Protein AF-A0AAU1UJN0-F1 (afdb_monomer)

Structure (mmCIF, N/CA/C/O backbone):
data_AF-A0AAU1UJN0-F1
#
_entry.id   AF-A0AAU1UJN0-F1
#
loop_
_atom_site.group_PDB
_atom_site.id
_atom_site.type_symbol
_atom_site.label_atom_id
_atom_site.label_alt_id
_atom_site.label_comp_id
_atom_site.label_asym_id
_atom_site.label_entity_id
_atom_site.label_seq_id
_atom_site.pdbx_PDB_ins_code
_atom_site.Cartn_x
_atom_site.Cartn_y
_atom_site.Cartn_z
_atom_site.occupancy
_atom_site.B_iso_or_equiv
_atom_site.auth_seq_id
_atom_site.auth_comp_id
_atom_site.auth_asym_id
_atom_site.auth_atom_id
_atom_site.pdbx_PDB_model_num
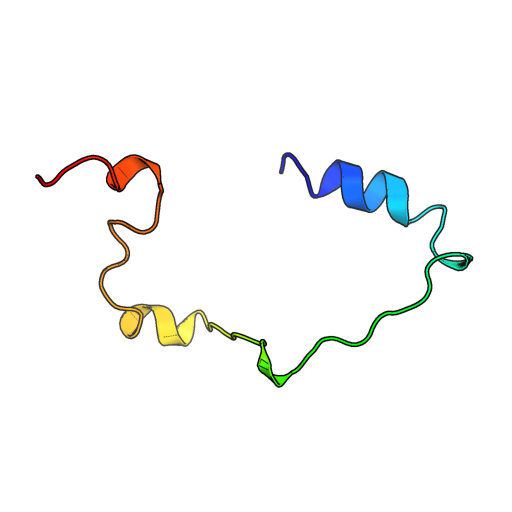ATOM 1 N N . MET A 1 1 ? 3.678 14.489 -2.965 1.00 58.25 1 MET A N 1
ATOM 2 C CA . MET A 1 1 ? 3.206 14.795 -1.592 1.00 58.25 1 MET A CA 1
ATOM 3 C C . MET A 1 1 ? 1.723 15.183 -1.483 1.00 58.25 1 MET A C 1
ATOM 5 O O . MET A 1 1 ? 1.204 15.134 -0.379 1.00 58.25 1 MET A O 1
ATOM 9 N N . ARG A 1 2 ? 1.014 15.519 -2.579 1.00 77.31 2 ARG A N 1
ATOM 10 C CA . ARG A 1 2 ? -0.358 16.077 -2.547 1.00 77.31 2 ARG A CA 1
ATOM 11 C C . ARG A 1 2 ? -1.425 15.229 -1.831 1.00 77.31 2 ARG A C 1
ATOM 13 O O . ARG A 1 2 ? -2.374 15.798 -1.316 1.00 77.31 2 ARG A O 1
ATOM 20 N N . TYR A 1 3 ? -1.272 13.904 -1.798 1.00 83.56 3 TYR A N 1
ATOM 21 C CA . TYR A 1 3 ? -2.310 12.987 -1.297 1.00 83.56 3 TYR A CA 1
ATOM 22 C C . TYR A 1 3 ? -1.932 12.245 -0.011 1.00 83.56 3 TYR A C 1
ATOM 24 O O . TYR A 1 3 ? -2.812 11.885 0.761 1.00 83.56 3 TYR A O 1
ATOM 32 N N . GLY A 1 4 ? -0.636 12.050 0.254 1.00 88.50 4 GLY A N 1
ATOM 33 C CA . GLY A 1 4 ? -0.183 11.289 1.424 1.00 88.50 4 GLY A CA 1
ATOM 34 C C . GLY A 1 4 ? -0.468 12.000 2.746 1.00 88.50 4 GLY A C 1
ATOM 35 O O . GLY A 1 4 ? -0.957 11.379 3.681 1.00 88.50 4 GLY A O 1
ATOM 36 N N . SER A 1 5 ? -0.222 13.313 2.809 1.00 92.12 5 SER A N 1
ATOM 37 C CA . SER A 1 5 ? -0.499 14.092 4.021 1.00 92.12 5 SER A CA 1
ATOM 38 C C . SER A 1 5 ? -2.000 14.121 4.362 1.00 92.12 5 SER A C 1
ATOM 40 O O . SER A 1 5 ? -2.328 13.741 5.484 1.00 92.12 5 SER A O 1
ATOM 42 N N . PRO A 1 6 ? -2.921 14.440 3.427 1.00 94.75 6 PRO A N 1
ATOM 43 C CA . PRO A 1 6 ? -4.357 14.361 3.701 1.00 94.75 6 PRO A CA 1
ATOM 44 C C . PRO A 1 6 ? -4.838 12.968 4.118 1.00 94.75 6 PRO A C 1
ATOM 46 O O . PRO A 1 6 ? -5.637 12.859 5.043 1.00 94.75 6 PRO A O 1
ATOM 49 N N . LEU A 1 7 ? -4.331 11.907 3.476 1.00 93.81 7 LEU A N 1
ATOM 50 C CA . LEU A 1 7 ? -4.701 10.529 3.803 1.00 93.81 7 LEU A CA 1
ATOM 51 C C . LEU A 1 7 ? -4.378 10.198 5.264 1.00 93.81 7 LEU A C 1
ATOM 53 O O . LEU A 1 7 ? -5.233 9.696 5.986 1.00 93.81 7 LEU A O 1
ATOM 57 N N . ILE A 1 8 ? -3.158 10.501 5.709 1.00 94.62 8 ILE A N 1
ATOM 58 C CA . ILE A 1 8 ? -2.714 10.199 7.074 1.00 94.62 8 ILE A CA 1
ATOM 59 C C . ILE A 1 8 ? -3.508 11.025 8.091 1.00 94.62 8 ILE A C 1
ATOM 61 O O . ILE A 1 8 ? -4.002 10.481 9.077 1.00 94.62 8 ILE A O 1
ATOM 65 N N . SER A 1 9 ? -3.671 12.326 7.839 1.00 95.19 9 SER A N 1
ATOM 66 C CA . SER A 1 9 ? -4.399 13.222 8.742 1.00 95.19 9 SER A CA 1
ATOM 67 C C . SER A 1 9 ? -5.878 12.851 8.903 1.00 95.19 9 SER A C 1
ATOM 69 O O . SER A 1 9 ? -6.419 13.035 9.989 1.00 95.19 9 SER A O 1
ATOM 71 N N . ASP A 1 10 ? -6.529 12.319 7.863 1.00 94.19 10 ASP A N 1
ATOM 72 C CA . ASP A 1 10 ? -7.935 11.894 7.931 1.00 94.19 10 ASP A CA 1
ATOM 73 C C . ASP A 1 10 ? -8.116 10.500 8.558 1.00 94.19 10 ASP A C 1
ATOM 75 O O . ASP A 1 10 ? -9.067 10.271 9.310 1.00 94.19 10 ASP A O 1
ATOM 79 N N . THR A 1 11 ? -7.203 9.565 8.272 1.00 95.00 11 THR A N 1
ATOM 80 C CA . THR A 1 11 ? -7.350 8.154 8.672 1.00 95.00 11 THR A CA 1
ATOM 81 C C . THR A 1 11 ? -6.895 7.868 10.098 1.00 95.00 11 THR A C 1
ATOM 83 O O . THR A 1 11 ? -7.572 7.110 10.793 1.00 95.00 11 THR A O 1
ATOM 86 N N . LEU A 1 12 ? -5.807 8.487 10.578 1.00 95.56 12 LEU A N 1
ATOM 87 C CA . LEU A 1 12 ? -5.269 8.202 11.916 1.00 95.56 12 LEU A CA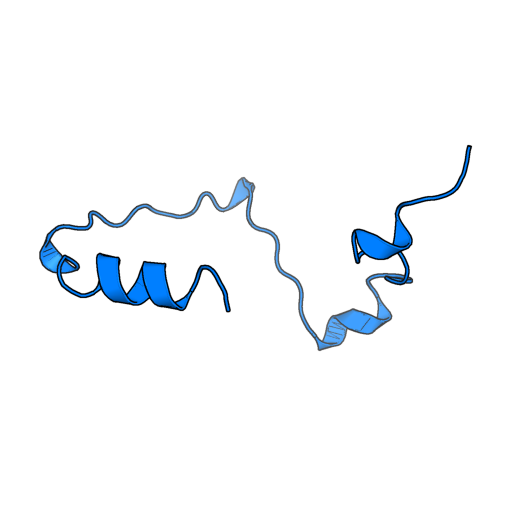 1
ATOM 88 C C . LEU A 1 12 ? -6.283 8.432 13.054 1.00 95.56 12 LEU A C 1
ATOM 90 O O . LEU A 1 12 ? -6.414 7.546 13.897 1.00 95.56 12 LEU A O 1
ATOM 94 N N . PRO A 1 13 ? -7.064 9.533 13.092 1.00 97.12 13 PRO A N 1
ATOM 95 C CA . PRO A 1 13 ? -8.053 9.743 14.156 1.00 97.12 13 PRO A CA 1
ATOM 96 C C . PRO A 1 13 ? -9.230 8.757 14.131 1.00 97.12 13 PRO A C 1
ATOM 98 O O . PRO A 1 13 ? -10.021 8.713 15.071 1.00 97.12 13 PRO A O 1
ATOM 101 N N . ARG A 1 14 ? -9.400 8.010 13.035 1.00 96.06 14 ARG A N 1
ATOM 102 C CA . ARG A 1 14 ? -10.509 7.072 12.818 1.00 96.06 14 ARG A CA 1
ATOM 103 C C . ARG A 1 14 ? -10.044 5.619 12.797 1.00 96.06 14 ARG A C 1
ATOM 105 O O . ARG A 1 14 ? -10.839 4.772 12.405 1.00 96.06 14 ARG A O 1
ATOM 112 N N . LEU A 1 15 ? -8.804 5.331 13.196 1.00 95.19 15 LEU A N 1
ATOM 113 C CA . LEU A 1 15 ? -8.188 4.011 13.039 1.00 95.19 15 LEU A CA 1
ATOM 114 C C . LEU A 1 15 ? -9.062 2.881 13.604 1.00 95.19 15 LEU A C 1
ATOM 116 O O . LEU A 1 15 ? -9.304 1.899 12.909 1.00 95.19 15 LEU A O 1
ATOM 120 N N . ASP A 1 16 ? -9.648 3.089 14.784 1.00 96.62 16 ASP A N 1
ATOM 121 C CA . ASP A 1 16 ? -10.528 2.117 15.454 1.00 9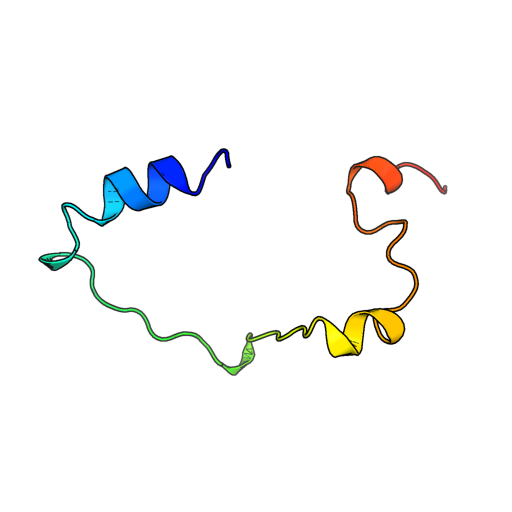6.62 16 ASP A CA 1
ATOM 122 C C . ASP A 1 16 ? -11.857 1.855 14.716 1.00 96.62 16 ASP A C 1
ATOM 124 O O . ASP A 1 16 ? -12.599 0.938 15.058 1.00 96.62 16 ASP A O 1
ATOM 128 N N . ARG A 1 17 ? -12.192 2.675 13.713 1.00 96.31 17 ARG A N 1
ATOM 129 C CA . ARG A 1 17 ? -13.410 2.567 12.892 1.00 96.31 17 ARG A CA 1
ATOM 130 C C . ARG A 1 17 ? -13.134 2.011 11.495 1.00 96.31 17 ARG A C 1
ATOM 132 O O . ARG A 1 17 ? -14.080 1.778 10.745 1.00 96.31 17 ARG A O 1
ATOM 139 N N . ILE A 1 18 ? -11.870 1.835 11.115 1.00 95.75 18 ILE A N 1
ATOM 140 C CA . ILE A 1 18 ? -11.498 1.317 9.797 1.00 95.75 18 ILE A CA 1
ATOM 141 C C . ILE A 1 18 ? -11.531 -0.208 9.858 1.00 95.75 18 ILE A C 1
ATOM 143 O O . ILE A 1 18 ? -10.781 -0.828 10.604 1.00 95.75 18 ILE A O 1
ATOM 147 N N . THR A 1 19 ? -12.393 -0.820 9.047 1.00 96.69 19 THR A N 1
ATOM 148 C CA . THR A 1 19 ? -12.385 -2.276 8.864 1.00 96.69 19 THR A CA 1
ATOM 149 C C . THR A 1 19 ? -11.256 -2.649 7.902 1.00 96.69 19 THR A C 1
ATOM 151 O O . THR A 1 19 ? -11.251 -2.146 6.775 1.00 96.69 19 THR A O 1
ATOM 154 N N . PRO A 1 20 ? -10.302 -3.511 8.301 1.00 94.81 20 PRO A N 1
ATOM 155 C CA . PRO A 1 20 ? -9.258 -3.975 7.399 1.00 94.81 20 PRO A CA 1
ATOM 156 C C . PRO A 1 20 ? -9.856 -4.695 6.189 1.00 94.81 20 PRO A C 1
ATOM 158 O O . PRO A 1 20 ? -10.741 -5.539 6.331 1.00 94.81 20 PRO A O 1
ATOM 161 N N . HIS A 1 21 ? -9.344 -4.382 5.003 1.00 95.00 21 HIS A N 1
ATOM 162 C CA . HIS A 1 21 ? -9.697 -5.075 3.771 1.00 95.00 21 HIS A CA 1
ATOM 163 C C . HIS A 1 21 ? -8.471 -5.844 3.257 1.00 95.00 21 HIS A C 1
ATOM 165 O O . HIS A 1 21 ? -7.435 -5.210 3.029 1.00 95.00 21 HIS A O 1
ATOM 171 N N . PRO A 1 22 ? -8.549 -7.181 3.104 1.00 96.88 22 PRO A N 1
ATOM 172 C CA . PRO A 1 22 ? -7.467 -7.965 2.516 1.00 96.88 22 PRO A CA 1
ATOM 173 C C . PRO A 1 22 ? -7.142 -7.496 1.096 1.00 96.88 22 PRO A C 1
ATOM 175 O O . PRO A 1 22 ? -8.029 -7.075 0.357 1.00 96.88 22 PRO A O 1
ATOM 178 N N . GLN A 1 23 ? -5.873 -7.582 0.706 1.00 96.75 23 GLN A N 1
ATOM 179 C CA . GLN A 1 23 ? -5.476 -7.337 -0.678 1.00 96.75 23 GLN A CA 1
ATOM 180 C C . GLN A 1 23 ? -5.823 -8.556 -1.538 1.00 96.75 23 GLN A C 1
ATOM 182 O O . GLN A 1 23 ? -5.630 -9.691 -1.108 1.00 96.75 23 GLN A O 1
ATOM 187 N N . ASP A 1 24 ? -6.308 -8.322 -2.757 1.00 97.12 24 ASP A N 1
ATOM 188 C CA . ASP A 1 24 ? -6.440 -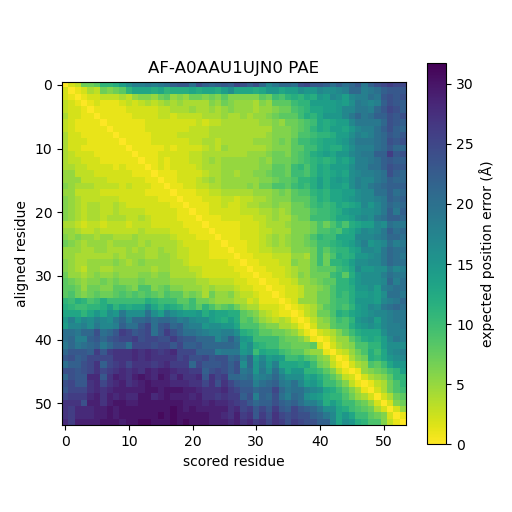9.379 -3.760 1.00 97.12 24 ASP A CA 1
ATOM 189 C C . ASP A 1 24 ? -5.058 -9.700 -4.343 1.00 97.12 24 ASP A C 1
ATOM 191 O O . ASP A 1 24 ? -4.484 -8.918 -5.107 1.00 97.12 24 ASP A O 1
ATOM 195 N N . GLU A 1 25 ? -4.512 -1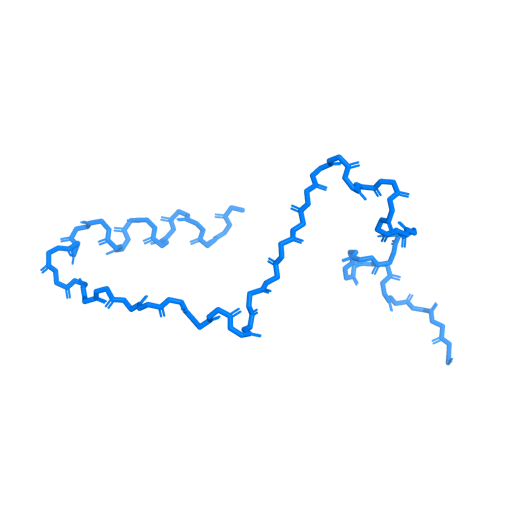0.852 -3.962 1.00 96.56 25 GLU A N 1
ATOM 196 C CA . GLU A 1 25 ? -3.177 -11.286 -4.377 1.00 96.56 25 GLU A CA 1
ATOM 197 C C . GLU A 1 25 ? -3.076 -11.553 -5.882 1.00 96.56 25 GLU A C 1
ATOM 199 O O . GLU A 1 25 ? -1.994 -11.430 -6.454 1.00 96.56 25 GLU A O 1
ATOM 204 N N . THR A 1 26 ? -4.193 -11.857 -6.552 1.00 96.88 26 THR A N 1
ATOM 205 C CA . THR A 1 26 ? -4.199 -12.113 -8.001 1.00 96.88 26 THR A CA 1
ATOM 206 C C . THR A 1 26 ? -3.915 -10.852 -8.819 1.00 96.88 26 THR A C 1
ATOM 208 O O . THR A 1 26 ? -3.511 -10.940 -9.978 1.00 96.88 26 THR A O 1
ATOM 211 N N . LEU A 1 27 ? -4.077 -9.677 -8.202 1.00 94.88 27 LEU A N 1
ATOM 212 C CA . LEU A 1 27 ? -3.841 -8.365 -8.801 1.00 94.88 27 LEU A CA 1
ATOM 213 C C . LEU A 1 27 ? -2.529 -7.718 -8.331 1.00 94.88 27 LEU A C 1
ATOM 215 O O . LEU A 1 27 ? -2.209 -6.600 -8.742 1.00 94.88 27 LEU A O 1
ATOM 219 N N . ALA A 1 28 ? -1.770 -8.379 -7.457 1.00 93.75 28 ALA A N 1
ATOM 220 C CA . ALA A 1 28 ? -0.564 -7.806 -6.880 1.00 93.75 28 ALA A CA 1
ATOM 221 C C . ALA A 1 28 ? 0.572 -7.709 -7.914 1.00 93.75 28 ALA A C 1
ATOM 223 O O . ALA A 1 28 ? 0.932 -8.681 -8.576 1.00 93.75 28 ALA A O 1
ATOM 224 N N . ALA A 1 29 ? 1.201 -6.534 -7.999 1.00 89.81 29 ALA A N 1
ATOM 225 C CA . ALA A 1 29 ? 2.410 -6.309 -8.787 1.00 89.81 29 ALA A CA 1
ATOM 226 C C . ALA A 1 29 ? 3.550 -5.841 -7.874 1.00 89.81 29 ALA A C 1
ATOM 228 O O . ALA A 1 29 ? 3.379 -4.922 -7.073 1.00 89.81 29 ALA A O 1
ATOM 229 N N . THR A 1 30 ? 4.724 -6.464 -8.002 1.00 88.19 30 THR A N 1
ATOM 230 C CA . THR A 1 30 ? 5.915 -6.131 -7.205 1.00 88.19 30 THR A CA 1
ATOM 231 C C . THR A 1 30 ? 7.060 -5.708 -8.114 1.00 88.19 30 THR A C 1
ATOM 233 O O . THR A 1 30 ? 7.381 -6.388 -9.086 1.00 88.19 30 THR A O 1
ATOM 236 N N . HIS A 1 31 ? 7.717 -4.603 -7.764 1.00 82.69 31 HIS A N 1
ATOM 237 C CA . HIS A 1 31 ? 8.906 -4.108 -8.452 1.00 82.69 31 HIS A CA 1
ATOM 238 C C . HIS A 1 31 ? 10.018 -3.865 -7.432 1.00 82.69 31 HIS A C 1
ATOM 240 O O . HIS A 1 31 ? 9.793 -3.216 -6.409 1.00 82.69 31 HIS A O 1
ATOM 246 N N . HIS A 1 32 ? 11.225 -4.356 -7.709 1.00 83.50 32 HIS A N 1
ATOM 247 C CA . HIS A 1 32 ? 12.383 -4.133 -6.849 1.00 83.50 32 HIS A CA 1
ATOM 248 C C . HIS A 1 32 ? 13.387 -3.189 -7.504 1.00 83.50 32 HIS A C 1
ATOM 250 O O . HIS A 1 32 ? 13.625 -3.248 -8.707 1.00 83.50 32 HIS A O 1
ATOM 256 N N . SER A 1 33 ? 14.062 -2.382 -6.685 1.00 80.19 33 SER A N 1
ATOM 257 C CA . SER A 1 33 ? 15.126 -1.480 -7.144 1.00 80.19 33 SER A CA 1
ATOM 258 C C . SER A 1 33 ? 16.276 -2.216 -7.840 1.00 80.19 33 SER A C 1
ATOM 260 O O . SER A 1 33 ? 16.813 -1.720 -8.825 1.00 80.19 33 SER A O 1
ATOM 262 N N . ARG A 1 34 ? 16.625 -3.425 -7.379 1.00 82.62 34 ARG A N 1
ATOM 263 C CA . ARG A 1 34 ? 17.636 -4.290 -8.021 1.00 82.62 34 ARG A CA 1
ATOM 264 C C . ARG A 1 34 ? 17.269 -4.694 -9.450 1.00 82.62 34 ARG A C 1
ATOM 266 O O . ARG A 1 34 ? 18.151 -4.989 -10.245 1.00 82.62 34 AR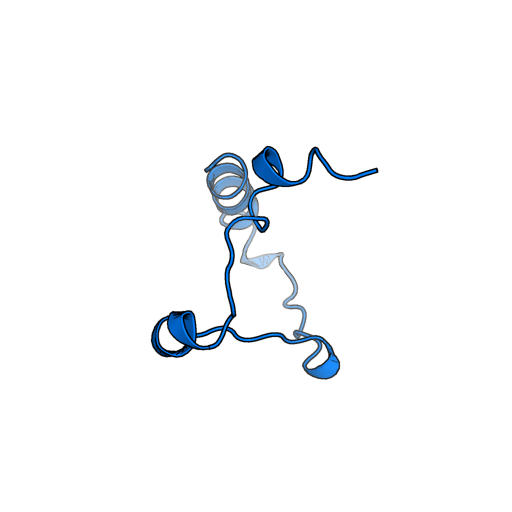G A O 1
ATOM 273 N N . ASP A 1 35 ? 15.977 -4.700 -9.766 1.00 78.75 35 ASP A N 1
ATOM 274 C CA . ASP A 1 35 ? 15.467 -5.073 -11.079 1.00 78.75 35 ASP A CA 1
ATOM 275 C C . ASP A 1 35 ? 15.334 -3.856 -12.000 1.00 78.75 35 ASP A C 1
ATOM 277 O O . ASP A 1 35 ? 14.956 -4.023 -13.152 1.00 78.75 35 ASP A O 1
ATOM 281 N N . ASN A 1 36 ? 15.719 -2.649 -11.560 1.00 75.62 36 ASN A N 1
ATOM 282 C CA . ASN A 1 36 ? 15.667 -1.433 -12.379 1.00 75.62 36 ASN A CA 1
ATOM 283 C C . ASN A 1 36 ? 16.332 -1.602 -13.756 1.00 75.62 36 ASN A C 1
ATOM 285 O O . ASN A 1 36 ? 15.800 -1.097 -14.736 1.00 75.62 36 ASN A O 1
ATOM 289 N N . GLY A 1 37 ? 17.440 -2.349 -13.850 1.00 70.56 37 GLY A N 1
ATOM 290 C CA . GLY A 1 37 ? 18.115 -2.631 -15.127 1.00 70.56 37 GLY A CA 1
ATOM 291 C C . GL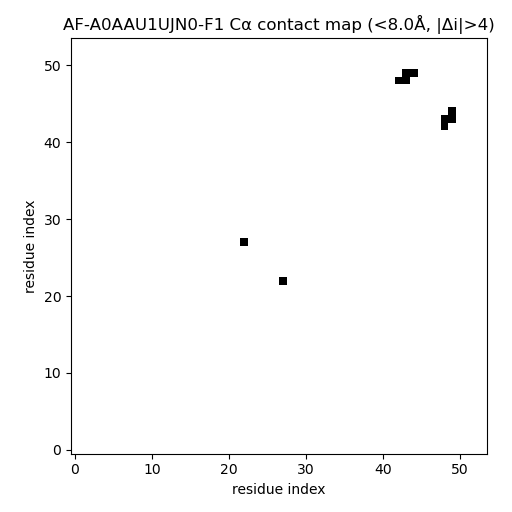Y A 1 37 ? 17.392 -3.634 -16.039 1.00 70.56 37 GLY A C 1
ATOM 292 O O . GLY A 1 37 ? 17.774 -3.795 -17.191 1.00 70.56 37 GLY A O 1
ATOM 293 N N . ARG A 1 38 ? 16.358 -4.321 -15.539 1.00 66.94 38 ARG A N 1
ATOM 294 C CA . ARG A 1 38 ? 15.529 -5.298 -16.269 1.00 66.94 38 ARG A CA 1
ATOM 295 C C . ARG A 1 38 ? 14.156 -4.746 -16.651 1.00 66.94 38 ARG A C 1
ATOM 297 O O . ARG A 1 38 ? 13.461 -5.365 -17.447 1.00 66.94 38 ARG A O 1
ATOM 304 N N . LEU A 1 39 ? 13.766 -3.598 -16.096 1.00 65.12 39 LEU A N 1
ATOM 305 C CA . LEU A 1 39 ? 12.468 -2.959 -16.343 1.00 65.12 39 LEU A CA 1
ATOM 306 C C . LEU A 1 39 ? 12.413 -2.181 -17.677 1.00 65.12 39 LEU A C 1
ATOM 308 O O . LEU A 1 39 ? 11.447 -1.457 -17.905 1.00 65.12 39 LEU A O 1
ATOM 312 N N . GLY A 1 40 ? 13.413 -2.351 -18.555 1.00 63.44 40 GLY A N 1
ATOM 313 C CA . GLY A 1 40 ? 13.510 -1.683 -19.858 1.00 63.44 40 GLY A CA 1
ATOM 314 C C . GLY A 1 40 ? 13.844 -0.191 -19.760 1.00 63.44 40 GLY A C 1
ATOM 315 O O . GLY A 1 40 ? 14.073 0.337 -18.670 1.00 63.44 40 GLY A O 1
ATOM 316 N N . GLU A 1 41 ? 13.876 0.499 -20.904 1.00 59.34 41 GLU A N 1
ATOM 317 C CA . GLU A 1 41 ? 13.969 1.962 -20.916 1.00 59.34 41 GLU A CA 1
ATOM 318 C C . GLU A 1 41 ? 12.651 2.580 -20.442 1.00 59.34 41 GLU A C 1
ATOM 320 O O . GLU A 1 41 ? 11.575 2.323 -20.983 1.00 59.34 41 GLU A O 1
ATOM 325 N N . ARG A 1 42 ? 12.739 3.391 -19.385 1.00 64.38 42 ARG A N 1
ATOM 326 C CA . ARG A 1 42 ? 11.591 4.015 -18.707 1.00 64.38 42 ARG A CA 1
ATOM 327 C C . ARG A 1 42 ? 11.421 5.481 -19.098 1.00 64.38 42 ARG A C 1
ATOM 329 O O . ARG A 1 42 ? 10.671 6.198 -18.435 1.00 64.38 42 ARG A O 1
ATOM 336 N N . ASP A 1 43 ? 12.077 5.908 -20.172 1.00 56.75 43 ASP A N 1
ATOM 337 C CA . ASP A 1 43 ? 12.110 7.297 -20.639 1.00 56.75 43 ASP A CA 1
ATOM 338 C C . ASP A 1 43 ? 10.701 7.852 -20.912 1.00 56.75 43 ASP A C 1
ATOM 340 O O . ASP A 1 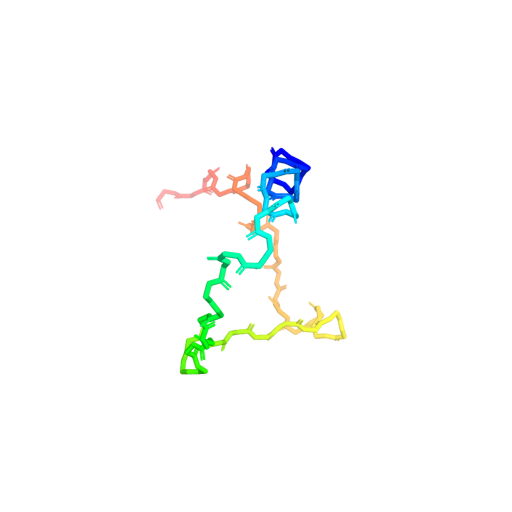43 ? 10.454 9.043 -20.739 1.00 56.75 43 ASP A O 1
ATOM 344 N N . ASN A 1 44 ? 9.732 6.967 -21.183 1.00 55.00 44 ASN A N 1
ATOM 345 C CA . ASN A 1 44 ? 8.338 7.317 -21.475 1.00 55.00 44 ASN A CA 1
ATOM 346 C C . ASN A 1 44 ? 7.358 7.083 -20.303 1.00 55.00 44 ASN A C 1
ATOM 348 O O . ASN A 1 44 ? 6.150 7.268 -20.463 1.00 55.00 44 ASN A O 1
ATOM 352 N N . TRP A 1 45 ? 7.829 6.646 -19.125 1.00 57.78 45 TRP A N 1
ATOM 353 C CA . TRP A 1 45 ? 6.959 6.346 -17.970 1.00 57.78 45 TRP A CA 1
ATOM 354 C C . TRP A 1 45 ? 6.523 7.577 -17.175 1.00 57.78 45 TRP A C 1
ATOM 356 O O . TRP A 1 45 ? 5.597 7.499 -16.363 1.00 57.78 45 TRP A O 1
ATOM 366 N N . THR A 1 46 ? 7.133 8.735 -17.410 1.00 53.41 46 THR A N 1
ATOM 367 C CA . THR A 1 46 ? 6.565 10.006 -16.965 1.00 53.41 46 THR A CA 1
ATOM 368 C C . THR A 1 46 ? 5.578 10.497 -18.021 1.00 53.41 46 THR A C 1
ATOM 370 O O . THR A 1 46 ? 5.921 10.653 -19.189 1.00 53.41 46 THR A O 1
ATOM 373 N N . ARG A 1 47 ? 4.333 10.793 -17.608 1.00 52.12 47 ARG A N 1
ATOM 374 C CA . ARG A 1 47 ? 3.253 11.303 -18.486 1.00 52.12 47 ARG A CA 1
ATOM 375 C C . ARG A 1 47 ? 3.667 12.545 -19.312 1.00 52.12 47 ARG A C 1
ATOM 377 O O . ARG A 1 47 ? 3.036 12.863 -20.311 1.00 52.12 47 ARG A O 1
ATOM 384 N N . ALA A 1 48 ? 4.729 13.235 -18.889 1.00 55.16 48 ALA A N 1
ATOM 385 C CA . ALA A 1 48 ? 5.337 14.370 -19.578 1.00 55.16 48 ALA A CA 1
ATOM 386 C C . ALA A 1 48 ? 6.070 14.000 -20.885 1.00 55.16 48 ALA A C 1
ATOM 388 O O . ALA A 1 48 ? 6.181 14.853 -21.755 1.00 55.16 48 ALA A O 1
ATOM 389 N N . ALA A 1 49 ? 6.541 12.757 -21.038 1.00 50.62 49 ALA A N 1
ATOM 390 C CA . ALA A 1 49 ? 7.216 12.266 -22.244 1.00 50.62 49 ALA A CA 1
ATOM 391 C C . ALA A 1 49 ? 6.281 11.473 -23.182 1.00 50.62 49 ALA A C 1
ATOM 393 O O . ALA A 1 49 ? 6.660 11.131 -24.294 1.00 50.62 49 ALA A O 1
ATOM 394 N N . SER A 1 50 ? 5.036 11.197 -22.769 1.00 55.91 50 SER A N 1
ATOM 395 C CA . SER A 1 50 ? 4.073 10.402 -23.557 1.00 55.91 50 SER A CA 1
ATOM 396 C C . SER A 1 50 ? 3.443 11.162 -24.727 1.00 55.91 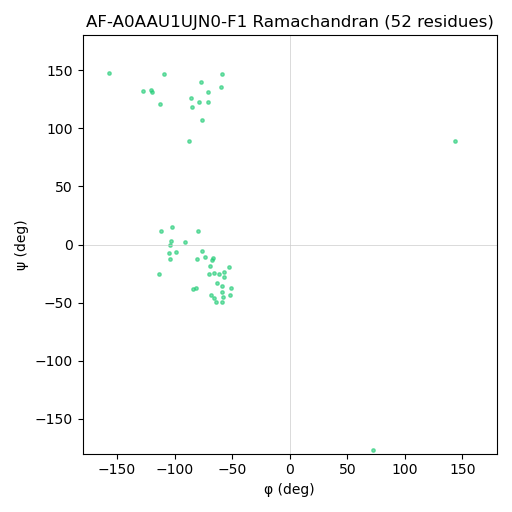50 SER A C 1
ATOM 398 O O . SER A 1 50 ? 2.668 10.586 -25.489 1.00 55.91 50 SER A O 1
ATOM 400 N N . THR A 1 51 ? 3.715 12.459 -24.866 1.00 59.44 51 THR A N 1
ATOM 401 C CA . THR A 1 51 ? 3.230 13.252 -25.995 1.00 59.44 51 THR A CA 1
ATOM 402 C C . THR A 1 51 ? 4.212 13.156 -27.151 1.00 59.44 51 THR A C 1
ATOM 404 O O . THR A 1 51 ? 5.097 13.998 -27.287 1.00 59.44 51 THR A O 1
ATOM 407 N N . GLY A 1 52 ? 4.015 12.156 -28.007 1.00 53.31 52 GLY A N 1
ATOM 408 C CA . GLY A 1 52 ? 4.514 12.232 -29.374 1.00 53.31 52 GLY A CA 1
ATOM 409 C C . GLY A 1 52 ? 5.021 10.923 -29.951 1.00 53.31 52 GLY A C 1
ATOM 410 O O . GLY A 1 52 ? 6.220 10.667 -29.953 1.00 53.31 52 GLY A O 1
ATOM 411 N N . SER A 1 53 ? 4.123 10.166 -30.570 1.00 36.06 53 SER A N 1
ATOM 412 C CA . SER A 1 53 ? 4.299 9.783 -31.975 1.00 36.06 53 SER A CA 1
ATOM 413 C C . SER A 1 53 ? 2.935 9.433 -32.592 1.00 36.06 53 SER A C 1
ATOM 415 O O . SER A 1 53 ? 2.042 9.042 -31.838 1.00 36.06 53 SER A O 1
ATOM 417 N N . PRO A 1 54 ? 2.754 9.704 -33.900 1.00 50.88 54 PRO A N 1
ATOM 418 C CA . PRO A 1 54 ? 1.471 9.678 -34.614 1.00 50.88 54 PRO A CA 1
ATOM 419 C C . PRO A 1 54 ? 0.831 8.292 -34.724 1.00 50.88 54 PRO A C 1
ATOM 421 O O . PRO A 1 54 ? 1.570 7.284 -34.662 1.00 50.88 54 PRO A O 1
#

Sequence (54 aa):
MRYGSPLISDTLPRLDRITPHPQDETLAATHHSRDNGRLGERDNWTRAASTGSP

pLDDT: mean 79.39, std 17.79, range [36.06, 97.12]

Foldseek 3Di:
DVVPVVVCVVCVVCVVVDDDDDDDPVPDDDDDPVCPVVVPDCCVVPVVNVPDDD

Mean predicted aligned error: 11.23 Å

Secondary structure (DSSP, 8-state):
-TTHHHHHHHHGGGGGGPPP----GGG-----GGGGGGS---TT-STTT-----

Solvent-accessible surface area (backbone atoms only — not comparable to full-atom values): 3886 Å² total; per-residue (Å²): 116,91,60,60,58,59,50,51,70,62,45,62,88,42,51,96,73,60,77,88,74,84,79,66,71,94,76,64,81,86,86,55,80,90,44,51,88,74,69,59,88,59,80,57,74,46,78,86,54,61,79,79,80,135

Radius of gyration: 17.88 Å; Cα contacts (8 Å, |Δi|>4): 5; chains: 1; bounding box: 32×28×50 Å

Organism: NCBI:txid2975659